Protein AF-A0A3B1JUT1-F1 (afdb_monomer_lite)

Radius of gyration: 20.49 Å; chains: 1; bounding box: 32×34×64 Å

Organism: Astyanax mexicanus (NCBI:txid7994)

Secondary structure (DSSP, 8-state):
-EEE--GGGTTSEEEEEEEPSS-TT-EEEEEE-SSEEE-TTSSEEEEE-SSEEEEEESS-TT-SS-EEEEEE-TTSPEEEPPPPTHHHHHHHHHHHHHHHHHHHHHHHHH--

Sequence (112 aa):
LTCPYSSDQSTWTRVWCKRDEVRKHCCTGFTFSTGSHQAADGSLSVQDGGKEFVVSVGSLPLGDGVYWCGVQNQTGIIIKLAEPLGFIWDVLRWVLFLLLLLTVTGTSLYSH

InterPro domains:
  IPR013783 Immunoglobulin-like fold [G3DSA:2.60.40.10] (1-83)
  IPR036179 Immunoglobulin-like domain superfamily [SSF48726] (1-79)

Foldseek 3Di:
DKFFDDLVLLQFWKWKWFADPVHRVDTDTDTHGAAWDADPVRQWIWGHPSGMIDIDGPHDPVDDGDIFMWTADPVRDTDTTDDPCVVVVVVVVVVVVVVVVVVVVVVVVVVD

pLDDT: mean 87.5, std 10.6, range [48.28, 96.0]

Structure (mmCIF, N/CA/C/O backbone):
data_AF-A0A3B1JUT1-F1
#
_entry.id   AF-A0A3B1JUT1-F1
#
loop_
_atom_site.group_PDB
_atom_site.id
_atom_site.type_symbol
_atom_site.label_atom_id
_atom_site.label_alt_id
_atom_site.label_comp_id
_atom_site.label_asym_id
_atom_site.label_entity_id
_atom_site.label_seq_id
_atom_site.pdbx_PDB_ins_code
_atom_site.Cartn_x
_atom_site.Cartn_y
_atom_site.Cartn_z
_atom_site.occupancy
_atom_site.B_iso_or_equiv
_atom_site.auth_seq_id
_atom_site.auth_comp_id
_atom_site.auth_asym_id
_atom_site.auth_atom_id
_atom_site.pdbx_PDB_model_num
ATOM 1 N N . LEU A 1 1 ? -0.240 -7.329 6.644 1.00 88.06 1 LEU A N 1
ATOM 2 C CA . LEU A 1 1 ? -0.229 -5.852 6.761 1.00 88.06 1 LEU A CA 1
ATOM 3 C C . LEU A 1 1 ? -1.661 -5.365 6.698 1.00 88.06 1 LEU A C 1
ATOM 5 O O . LEU A 1 1 ? -2.358 -5.749 5.769 1.00 88.06 1 LEU A O 1
ATOM 9 N N . THR A 1 2 ? -2.100 -4.581 7.676 1.00 91.88 2 THR A N 1
ATOM 10 C CA . THR A 1 2 ? -3.492 -4.116 7.766 1.00 91.88 2 THR A CA 1
ATOM 11 C C . THR A 1 2 ? -3.585 -2.660 7.341 1.00 91.88 2 THR A C 1
ATOM 13 O O . THR A 1 2 ? -2.789 -1.834 7.785 1.00 91.88 2 THR A O 1
ATOM 16 N N . CYS A 1 3 ? -4.549 -2.365 6.476 1.00 93.25 3 CYS A N 1
ATOM 17 C CA . CYS A 1 3 ? -4.700 -1.083 5.807 1.00 93.25 3 CYS A CA 1
ATOM 18 C C . CYS A 1 3 ? -6.099 -0.523 6.073 1.00 93.25 3 CYS A C 1
ATOM 20 O O . CYS A 1 3 ? -7.043 -0.878 5.358 1.00 93.25 3 CYS A O 1
ATOM 22 N N . PRO A 1 4 ? -6.251 0.310 7.117 1.00 93.62 4 PRO A N 1
ATOM 23 C CA . PRO A 1 4 ? -7.529 0.914 7.459 1.00 93.62 4 PRO A CA 1
ATOM 24 C C . PRO A 1 4 ? -7.897 1.997 6.445 1.00 93.62 4 PRO A C 1
ATOM 26 O O . PRO A 1 4 ? -7.043 2.772 6.015 1.00 93.62 4 PRO A O 1
ATOM 29 N N . TYR A 1 5 ? -9.175 2.072 6.091 1.00 93.19 5 TYR A N 1
ATOM 30 C CA . TYR A 1 5 ? -9.715 3.096 5.203 1.00 93.19 5 TYR A CA 1
ATOM 31 C C . TYR A 1 5 ? -11.053 3.620 5.735 1.00 93.19 5 TYR A C 1
ATOM 33 O O . TYR A 1 5 ? -11.697 3.011 6.589 1.00 93.19 5 TYR A O 1
ATOM 41 N N . SER A 1 6 ? -11.467 4.790 5.254 1.00 91.94 6 SER A N 1
ATOM 42 C CA . SER A 1 6 ? -12.717 5.415 5.693 1.00 91.94 6 SER A CA 1
ATOM 43 C C . SER A 1 6 ? -13.926 4.851 4.936 1.00 91.94 6 SER A C 1
ATOM 45 O O . SER A 1 6 ? -13.806 4.377 3.809 1.00 91.94 6 SER A O 1
ATOM 47 N N . SER A 1 7 ? -15.115 4.877 5.538 1.00 91.06 7 SER A N 1
ATOM 48 C CA . SER A 1 7 ? -16.319 4.234 4.983 1.00 91.06 7 SER A CA 1
ATOM 49 C C . SER A 1 7 ? -16.761 4.792 3.622 1.00 91.06 7 SER A C 1
ATOM 51 O O . SER A 1 7 ? -17.309 4.051 2.803 1.00 91.06 7 SER A O 1
ATOM 53 N N . ASP A 1 8 ? -16.472 6.063 3.343 1.00 92.31 8 ASP A N 1
ATOM 54 C CA . ASP A 1 8 ? -16.666 6.723 2.044 1.00 92.31 8 ASP A CA 1
ATOM 55 C C . ASP A 1 8 ? -15.790 6.127 0.925 1.00 92.31 8 ASP A C 1
ATOM 57 O O . ASP A 1 8 ? -16.094 6.282 -0.256 1.00 92.31 8 ASP A O 1
ATOM 61 N N . GLN A 1 9 ? -14.749 5.379 1.290 1.00 93.44 9 GLN A N 1
ATOM 62 C CA . GLN A 1 9 ? -13.814 4.711 0.380 1.00 93.44 9 GLN A CA 1
ATOM 63 C C . GLN A 1 9 ? -14.138 3.217 0.215 1.00 93.44 9 GLN A C 1
ATOM 65 O O . GLN A 1 9 ? -13.385 2.468 -0.410 1.00 93.44 9 GLN A O 1
ATOM 70 N N . SER A 1 10 ? -15.266 2.750 0.758 1.00 91.12 10 SER A N 1
ATOM 71 C CA . SER A 1 10 ? -15.672 1.338 0.715 1.00 91.12 10 SER A CA 1
ATOM 72 C C . SER A 1 10 ? -15.790 0.777 -0.704 1.00 91.12 10 SER A C 1
ATOM 74 O O . SER A 1 10 ? -15.459 -0.385 -0.913 1.00 91.12 10 SER A O 1
ATOM 76 N N . THR A 1 11 ? -16.177 1.590 -1.688 1.00 92.62 11 THR A N 1
ATOM 77 C CA . THR A 1 11 ? -16.317 1.178 -3.098 1.00 92.62 11 THR A CA 1
ATOM 78 C C . THR A 1 11 ? -15.045 1.356 -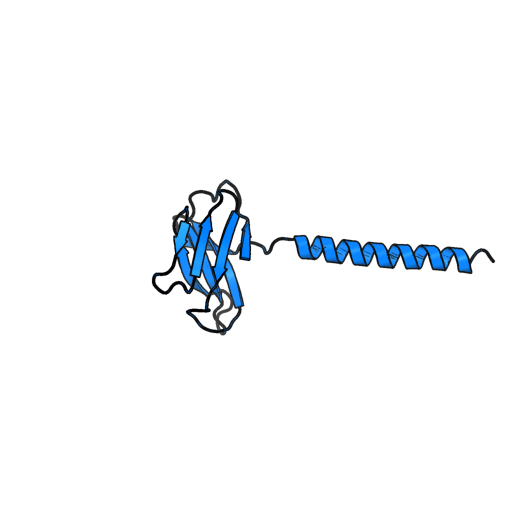3.926 1.00 92.62 11 THR A C 1
ATOM 80 O O . THR A 1 11 ? -15.027 1.013 -5.107 1.00 92.62 11 THR A O 1
ATOM 83 N N . TRP A 1 12 ? -13.992 1.925 -3.340 1.00 95.50 12 TRP A N 1
ATOM 84 C CA . TRP A 1 12 ? -12.757 2.238 -4.050 1.00 95.50 12 TRP A CA 1
ATOM 85 C C . TRP A 1 12 ? -11.876 0.999 -4.190 1.00 95.50 12 TRP A C 1
ATOM 87 O O . TRP A 1 12 ? -11.924 0.073 -3.383 1.00 95.50 12 TRP A O 1
ATOM 97 N N . THR A 1 13 ? -11.030 0.984 -5.209 1.00 95.75 13 THR A N 1
ATOM 98 C CA . THR A 1 13 ? -10.141 -0.149 -5.472 1.00 95.75 13 THR A CA 1
ATOM 99 C C . THR A 1 13 ? -9.020 -0.173 -4.434 1.00 95.75 13 THR A C 1
ATOM 101 O O . THR A 1 13 ? -8.487 0.878 -4.075 1.00 95.75 13 THR A O 1
ATOM 104 N N . ARG A 1 14 ? -8.638 -1.350 -3.935 1.00 95.56 14 ARG A N 1
ATOM 105 C CA . ARG A 1 14 ? -7.508 -1.504 -3.006 1.00 95.56 14 ARG A CA 1
ATOM 106 C C . ARG A 1 14 ? -6.206 -1.491 -3.786 1.00 95.56 14 ARG A C 1
ATOM 108 O O . ARG A 1 14 ? -6.130 -2.068 -4.867 1.00 95.56 14 ARG A O 1
ATOM 115 N N . VAL A 1 15 ? -5.185 -0.845 -3.239 1.00 95.19 15 VAL A N 1
ATOM 116 C CA . VAL A 1 15 ? -3.885 -0.677 -3.892 1.00 95.19 15 VAL A CA 1
ATOM 117 C C . VAL A 1 15 ? -2.785 -1.215 -2.9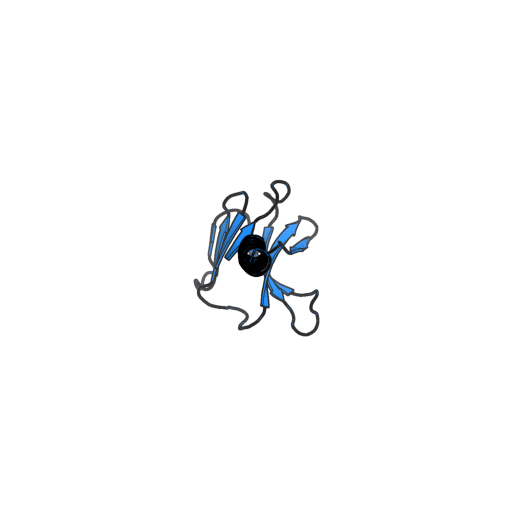92 1.00 95.19 15 VAL A C 1
ATOM 119 O O . VAL A 1 15 ? -2.715 -0.877 -1.808 1.00 95.19 15 VAL A O 1
ATOM 122 N N . TRP A 1 16 ? -1.889 -1.999 -3.582 1.00 94.44 16 TRP A N 1
ATOM 123 C CA . TRP A 1 16 ? -0.618 -2.397 -2.989 1.00 94.44 16 TRP A CA 1
ATOM 124 C C . TRP A 1 16 ? 0.518 -1.907 -3.882 1.00 94.44 16 TRP A C 1
ATOM 126 O O . TRP A 1 16 ? 0.686 -2.419 -4.989 1.00 94.44 16 TRP A O 1
ATOM 136 N N . CYS A 1 17 ? 1.270 -0.897 -3.438 1.00 93.75 17 CYS A N 1
ATOM 137 C CA . CYS A 1 17 ? 2.212 -0.186 -4.299 1.00 93.75 17 CYS A CA 1
ATOM 138 C C . CYS A 1 17 ? 3.649 -0.212 -3.786 1.00 93.75 17 CYS A C 1
ATOM 140 O O . CYS A 1 17 ? 3.903 0.099 -2.622 1.00 93.75 17 CYS A O 1
ATOM 142 N N . LYS A 1 18 ? 4.599 -0.497 -4.686 1.00 94.75 18 LYS A N 1
ATOM 143 C CA . LYS A 1 18 ? 6.033 -0.296 -4.467 1.00 94.75 18 LYS A CA 1
ATOM 144 C C . LYS A 1 18 ? 6.406 1.122 -4.882 1.00 94.75 18 LYS A C 1
ATOM 146 O O . LYS A 1 18 ? 6.184 1.514 -6.027 1.00 94.75 18 LYS A O 1
ATOM 151 N N . ARG A 1 19 ? 6.977 1.898 -3.963 1.00 94.12 19 ARG A N 1
ATOM 152 C CA . ARG A 1 19 ? 7.462 3.257 -4.241 1.00 94.12 19 ARG A CA 1
ATOM 153 C C . ARG A 1 19 ? 8.619 3.218 -5.245 1.00 94.12 19 ARG A C 1
ATOM 155 O O . ARG A 1 19 ? 9.543 2.427 -5.074 1.00 94.12 19 ARG A O 1
ATOM 162 N N . ASP A 1 20 ? 8.591 4.107 -6.234 1.00 93.94 20 ASP A N 1
ATOM 163 C CA . ASP A 1 20 ? 9.713 4.315 -7.157 1.00 93.94 20 ASP A CA 1
ATOM 164 C C . ASP A 1 20 ? 10.893 4.984 -6.422 1.00 93.94 20 ASP A C 1
ATOM 166 O O . ASP A 1 20 ? 10.710 5.884 -5.593 1.00 93.94 20 ASP A O 1
ATOM 170 N N . GLU A 1 21 ? 12.113 4.510 -6.677 1.00 90.19 21 GLU A N 1
ATOM 171 C CA . GLU A 1 21 ? 13.315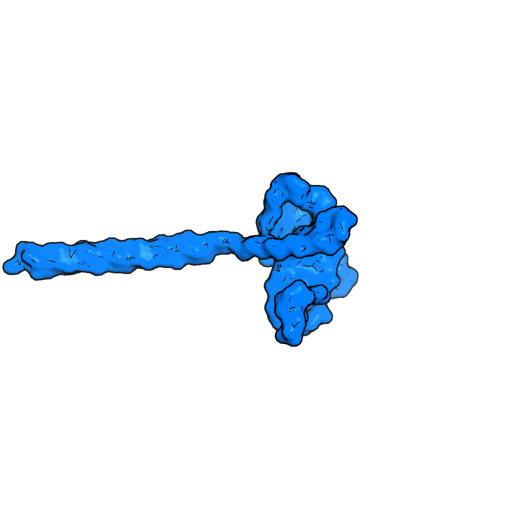 4.977 -5.974 1.00 90.19 21 GLU A CA 1
ATOM 172 C C . GLU A 1 21 ? 13.733 6.392 -6.386 1.00 90.19 21 GLU A C 1
ATOM 174 O O . GLU A 1 21 ? 14.184 7.176 -5.547 1.00 90.19 21 GLU A O 1
ATOM 179 N N . VAL A 1 22 ? 13.540 6.737 -7.661 1.00 91.88 22 VAL A N 1
ATOM 180 C CA . VAL A 1 22 ? 13.926 8.028 -8.240 1.00 91.88 22 VAL A CA 1
ATOM 181 C C . VAL A 1 22 ? 12.801 9.039 -8.031 1.00 91.88 22 VAL A C 1
ATOM 183 O O . VAL A 1 22 ? 13.002 10.131 -7.495 1.00 91.88 22 VAL A O 1
ATOM 186 N N . ARG A 1 23 ? 11.579 8.666 -8.410 1.00 91.00 23 ARG A N 1
ATOM 187 C CA . ARG A 1 23 ? 10.371 9.485 -8.301 1.00 91.00 23 ARG A CA 1
ATOM 188 C C . ARG A 1 23 ? 9.566 9.045 -7.091 1.00 91.00 23 ARG A C 1
ATOM 190 O O . ARG A 1 23 ? 8.570 8.350 -7.219 1.00 91.00 23 ARG A O 1
ATOM 197 N N . LYS A 1 24 ? 9.934 9.533 -5.907 1.00 83.94 24 LYS A N 1
ATOM 198 C CA . LYS A 1 24 ? 9.301 9.149 -4.625 1.00 83.94 24 LYS A CA 1
ATOM 199 C C . LYS A 1 24 ? 7.774 9.354 -4.543 1.00 83.94 24 LYS A C 1
ATOM 201 O O . LYS A 1 24 ? 7.157 8.807 -3.633 1.00 83.94 24 LYS A O 1
ATOM 206 N N . HIS A 1 25 ? 7.186 10.151 -5.441 1.00 81.50 25 HIS A N 1
ATOM 207 C CA . HIS A 1 25 ? 5.737 10.373 -5.561 1.00 81.50 25 HIS A CA 1
ATOM 208 C C . HIS A 1 25 ? 5.035 9.371 -6.497 1.00 81.50 25 HIS A C 1
ATOM 210 O O . HIS A 1 25 ? 3.810 9.294 -6.500 1.00 81.50 25 HIS A O 1
ATOM 216 N N . CYS A 1 26 ? 5.793 8.618 -7.292 1.00 88.62 26 CYS A N 1
ATOM 217 C CA . CYS A 1 26 ? 5.300 7.557 -8.155 1.00 88.62 26 CYS A CA 1
ATOM 218 C C . CYS A 1 26 ? 5.422 6.198 -7.464 1.00 88.62 26 CYS A C 1
ATOM 220 O O . CYS A 1 26 ? 6.213 5.989 -6.537 1.00 88.62 26 CYS A O 1
ATOM 222 N N . CYS A 1 27 ? 4.633 5.249 -7.949 1.00 91.94 27 CYS A N 1
ATOM 223 C CA . CYS A 1 27 ? 4.703 3.871 -7.510 1.00 91.94 27 CYS A CA 1
ATOM 224 C C . CYS A 1 27 ? 4.203 2.937 -8.617 1.00 91.94 27 CYS A C 1
ATOM 226 O O . CYS A 1 27 ? 3.440 3.355 -9.490 1.00 91.94 27 CYS A O 1
ATOM 228 N N . THR A 1 28 ? 4.623 1.679 -8.548 1.00 92.62 28 THR A N 1
ATOM 229 C CA . THR A 1 28 ? 4.137 0.595 -9.409 1.00 92.62 28 THR A CA 1
ATOM 230 C C . THR A 1 28 ? 3.625 -0.518 -8.513 1.00 92.62 28 THR A C 1
ATOM 232 O O . THR A 1 28 ? 4.245 -0.834 -7.495 1.00 92.62 28 THR A O 1
ATOM 235 N N . GLY A 1 29 ? 2.478 -1.100 -8.843 1.00 92.00 29 GLY A N 1
ATOM 236 C CA . GLY A 1 29 ? 1.828 -2.020 -7.928 1.00 92.00 29 GLY A CA 1
ATOM 237 C C . GLY A 1 29 ? 0.616 -2.721 -8.502 1.00 92.00 29 GLY A C 1
ATOM 238 O O . GLY A 1 29 ? 0.387 -2.734 -9.709 1.00 92.00 29 GLY A O 1
ATOM 239 N N . PHE A 1 30 ? -0.154 -3.292 -7.588 1.00 92.88 30 PHE A N 1
ATOM 240 C CA . PHE A 1 30 ? -1.318 -4.109 -7.875 1.00 92.88 30 PHE A CA 1
ATOM 241 C C . PHE A 1 30 ? -2.577 -3.414 -7.378 1.00 92.88 30 PHE A C 1
ATOM 243 O O . PHE A 1 30 ? -2.559 -2.705 -6.365 1.00 92.88 30 PHE A O 1
ATOM 250 N N . THR A 1 31 ? -3.669 -3.648 -8.095 1.00 94.06 31 THR A N 1
ATOM 251 C CA . THR A 1 31 ? -4.997 -3.165 -7.733 1.00 94.06 31 THR A CA 1
ATOM 252 C C . THR A 1 31 ? -5.940 -4.346 -7.560 1.00 94.06 31 THR A C 1
ATOM 254 O O . THR A 1 31 ? -5.834 -5.343 -8.272 1.00 94.06 31 THR A O 1
ATOM 257 N N . PHE A 1 32 ? -6.845 -4.238 -6.593 1.00 93.31 32 PHE A N 1
ATOM 258 C CA . PHE A 1 32 ? -7.800 -5.285 -6.250 1.00 93.31 32 PHE A CA 1
ATOM 259 C C . PHE A 1 32 ? -9.174 -4.664 -6.056 1.00 93.31 32 PHE A C 1
ATOM 261 O O . PHE A 1 32 ? -9.307 -3.651 -5.364 1.00 93.31 32 PHE A O 1
ATOM 268 N N . SER A 1 33 ? -10.205 -5.263 -6.645 1.00 92.38 33 SER A N 1
ATOM 269 C CA . SER A 1 33 ? -11.577 -4.906 -6.296 1.00 92.38 33 SER A CA 1
ATOM 270 C C . SER A 1 33 ? -11.874 -5.279 -4.839 1.00 92.38 33 SER A C 1
ATOM 272 O O . SER A 1 33 ? -11.062 -5.891 -4.141 1.00 92.38 33 SER A O 1
ATOM 274 N N . THR A 1 34 ? -13.043 -4.884 -4.350 1.00 90.62 34 THR A N 1
ATOM 275 C CA . THR A 1 34 ? -13.494 -5.267 -3.011 1.00 90.62 34 THR A CA 1
ATOM 276 C C . THR A 1 34 ? -13.612 -6.793 -2.881 1.00 90.62 34 THR A C 1
ATOM 278 O O . THR A 1 34 ? -13.817 -7.508 -3.866 1.00 90.62 34 THR A O 1
ATOM 281 N N . GLY A 1 35 ? -13.455 -7.301 -1.657 1.00 91.69 35 GLY A N 1
ATOM 282 C CA . GLY A 1 35 ? -13.523 -8.731 -1.338 1.00 91.69 35 GLY A CA 1
ATOM 283 C C . GLY A 1 35 ? -12.158 -9.405 -1.170 1.00 91.69 35 GLY A C 1
ATOM 284 O O . GLY A 1 35 ? -11.194 -8.791 -0.709 1.00 91.69 35 GLY A O 1
ATOM 285 N N . SER A 1 36 ? -12.095 -10.700 -1.484 1.00 93.31 36 SER A N 1
ATOM 286 C CA . SER A 1 36 ? -10.891 -11.522 -1.334 1.00 93.31 36 SER A CA 1
ATOM 287 C C . SER A 1 36 ? -10.268 -11.844 -2.684 1.00 93.31 36 SER A C 1
ATOM 289 O O . SER A 1 36 ? -10.940 -12.356 -3.575 1.00 93.31 36 SER A O 1
ATOM 291 N N . HIS A 1 37 ? -8.971 -11.576 -2.803 1.00 93.88 37 HIS A N 1
ATOM 292 C CA . HIS A 1 37 ? -8.188 -11.758 -4.019 1.00 93.88 37 HIS A CA 1
ATOM 293 C C . HIS A 1 37 ? -6.867 -12.437 -3.698 1.00 93.88 37 HIS A C 1
ATOM 295 O O . HIS A 1 37 ? -6.269 -12.197 -2.649 1.00 93.88 37 HIS A O 1
ATOM 301 N N . GLN A 1 38 ? -6.378 -13.250 -4.623 1.00 92.44 38 GLN A N 1
ATOM 302 C CA . GLN A 1 38 ? -5.067 -13.872 -4.523 1.00 92.44 38 GLN A CA 1
ATOM 303 C C . GLN A 1 38 ? -4.387 -13.816 -5.887 1.00 92.44 38 GLN A C 1
ATOM 305 O O . GLN A 1 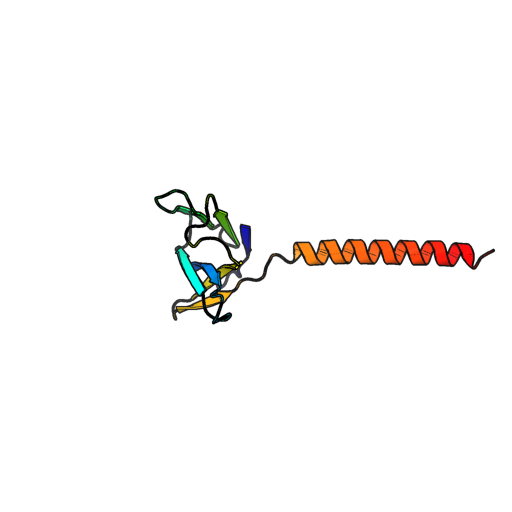38 ? -5.016 -14.077 -6.912 1.00 92.44 38 GLN A O 1
ATOM 310 N N . ALA A 1 39 ? -3.109 -13.447 -5.902 1.00 86.06 39 ALA A N 1
ATOM 311 C CA . ALA A 1 39 ? -2.284 -13.542 -7.094 1.00 86.06 39 ALA A CA 1
ATOM 312 C C . ALA A 1 39 ? -2.151 -15.015 -7.512 1.00 86.06 39 ALA A C 1
ATOM 314 O O . ALA A 1 39 ? -2.072 -15.902 -6.663 1.00 86.06 39 ALA A O 1
ATOM 315 N N . ALA A 1 40 ? -2.118 -15.278 -8.820 1.00 81.75 40 ALA A N 1
ATOM 316 C CA . ALA A 1 40 ? -2.109 -16.641 -9.359 1.00 81.75 40 ALA A CA 1
ATOM 317 C C . ALA A 1 40 ? -0.902 -17.478 -8.894 1.00 81.75 40 ALA A C 1
ATOM 319 O O . ALA A 1 40 ? -1.000 -18.695 -8.777 1.00 81.75 40 ALA A O 1
ATOM 320 N N . ASP A 1 41 ? 0.222 -16.823 -8.609 1.00 86.19 41 ASP A N 1
ATOM 321 C CA . ASP A 1 41 ? 1.453 -17.432 -8.101 1.00 86.19 41 ASP A CA 1
ATOM 322 C C . ASP A 1 41 ? 1.497 -17.544 -6.565 1.00 86.19 41 ASP A C 1
ATOM 324 O O . ASP A 1 41 ? 2.485 -18.009 -6.002 1.00 86.19 41 ASP A O 1
ATOM 328 N N . GLY A 1 42 ? 0.444 -17.098 -5.872 1.00 86.81 42 GLY A N 1
ATOM 329 C CA . GLY A 1 42 ? 0.362 -17.098 -4.415 1.00 86.81 42 GLY A CA 1
ATOM 330 C C . GLY A 1 42 ? 1.289 -16.096 -3.720 1.00 86.81 42 GLY A C 1
ATOM 331 O O . GLY A 1 42 ? 1.340 -16.089 -2.491 1.00 86.81 42 GLY A O 1
ATOM 332 N N . SER A 1 43 ? 1.991 -15.232 -4.462 1.00 90.69 43 SER A N 1
ATOM 333 C CA . SER A 1 43 ? 2.920 -14.240 -3.895 1.00 90.69 43 SER A CA 1
ATOM 334 C C . SER A 1 43 ? 2.221 -13.220 -2.994 1.00 90.69 43 SER A C 1
ATOM 336 O O . SER A 1 43 ? 2.813 -12.706 -2.042 1.00 90.69 43 SER A O 1
ATOM 338 N N . LEU A 1 44 ? 0.946 -12.947 -3.273 1.00 93.25 44 LEU A N 1
ATOM 339 C CA . LEU A 1 44 ? 0.173 -11.882 -2.655 1.00 93.25 44 LEU A CA 1
ATOM 340 C C . LEU A 1 44 ? -1.289 -12.306 -2.492 1.00 93.25 44 LEU A C 1
ATOM 342 O O . LEU A 1 44 ? -1.903 -12.807 -3.432 1.00 93.25 44 LEU A O 1
ATOM 346 N N . SER A 1 45 ? -1.873 -12.050 -1.325 1.00 94.50 45 SER A N 1
ATOM 347 C CA . SER A 1 45 ? -3.316 -12.169 -1.105 1.00 94.50 45 SER A CA 1
ATOM 348 C C . SER A 1 45 ? -3.861 -10.940 -0.395 1.00 94.50 45 SER A C 1
ATOM 350 O O . SER A 1 45 ? -3.230 -10.413 0.521 1.00 94.50 45 SER A O 1
ATOM 352 N N . VAL A 1 46 ? -5.054 -10.514 -0.787 1.00 95.19 46 VAL A N 1
ATOM 353 C CA . VAL A 1 46 ? -5.759 -9.370 -0.217 1.00 95.19 46 VAL A CA 1
ATOM 354 C C . VAL A 1 46 ? -7.122 -9.822 0.275 1.00 95.19 46 VAL A C 1
ATOM 356 O O . VAL A 1 46 ? -7.863 -10.472 -0.455 1.00 95.19 46 VAL A O 1
ATOM 359 N N . GLN A 1 47 ? -7.460 -9.470 1.509 1.00 96.00 47 GLN A N 1
ATOM 360 C CA . GLN A 1 47 ? -8.769 -9.730 2.092 1.00 96.00 47 GLN A CA 1
ATOM 361 C C . GLN A 1 47 ? -9.361 -8.435 2.633 1.00 96.00 47 GLN A C 1
ATOM 363 O O . GLN A 1 47 ? -8.795 -7.814 3.527 1.00 96.00 47 GLN A O 1
ATOM 368 N N . ASP A 1 48 ? -10.493 -8.025 2.076 1.00 94.06 48 ASP A N 1
ATOM 369 C CA . ASP A 1 48 ? -11.193 -6.806 2.462 1.00 94.06 48 ASP A CA 1
ATOM 370 C C . ASP A 1 48 ? -12.312 -7.089 3.475 1.00 94.06 48 ASP A C 1
ATOM 372 O O . ASP A 1 48 ? -13.240 -7.846 3.192 1.00 94.06 48 ASP A O 1
ATOM 376 N N . GLY A 1 49 ? -12.223 -6.468 4.653 1.00 87.81 49 GLY A N 1
ATOM 377 C CA . GLY A 1 49 ? -13.189 -6.580 5.747 1.00 87.81 49 GLY A CA 1
ATOM 378 C C . GLY A 1 49 ? -14.221 -5.445 5.807 1.00 87.81 49 GLY A C 1
ATOM 379 O O . GLY A 1 49 ? -14.965 -5.354 6.781 1.00 87.81 49 GLY A O 1
ATOM 380 N N . GLY A 1 50 ? -14.261 -4.540 4.821 1.00 87.25 50 GLY A N 1
ATOM 381 C CA . GLY A 1 50 ? -15.264 -3.461 4.728 1.00 87.25 50 GLY A CA 1
ATOM 382 C C . GLY A 1 50 ? -14.926 -2.161 5.479 1.00 87.25 50 GLY A C 1
ATOM 383 O O . GLY A 1 50 ? -15.607 -1.151 5.300 1.00 87.25 50 GLY A O 1
ATOM 384 N N . LYS A 1 51 ? -13.873 -2.165 6.303 1.00 91.12 51 LYS A N 1
ATOM 385 C CA . LYS A 1 51 ? -13.286 -0.976 6.974 1.00 91.12 51 LYS A CA 1
ATOM 386 C C . LYS A 1 51 ? -11.761 -0.943 6.907 1.00 91.12 51 LYS A C 1
ATOM 388 O O . LYS A 1 51 ? -11.119 0.080 7.120 1.00 91.12 51 LYS A O 1
ATOM 393 N N . GLU A 1 52 ? -11.182 -2.097 6.640 1.00 93.31 52 GLU A N 1
ATOM 394 C CA . GLU A 1 52 ? -9.768 -2.302 6.437 1.00 93.31 52 GLU A CA 1
ATOM 395 C C . GLU A 1 52 ? -9.610 -3.464 5.471 1.00 93.31 52 GLU A C 1
ATOM 397 O O . GLU A 1 52 ? -10.495 -4.318 5.361 1.00 93.31 52 GLU A O 1
ATOM 402 N N . PHE A 1 53 ? -8.482 -3.502 4.780 1.00 94.75 53 PHE A N 1
ATOM 403 C CA . PHE A 1 53 ? -8.072 -4.691 4.054 1.00 94.75 53 PHE A CA 1
ATOM 404 C C . PHE A 1 53 ? -6.727 -5.172 4.570 1.00 94.75 53 PHE A C 1
ATOM 406 O O . PHE A 1 53 ? -5.866 -4.388 4.977 1.00 94.75 53 PHE A O 1
ATOM 413 N N . VAL A 1 54 ? -6.554 -6.484 4.552 1.00 94.88 54 VAL A N 1
ATOM 414 C CA . VAL A 1 54 ? -5.337 -7.157 4.974 1.00 94.88 54 VAL A CA 1
ATOM 415 C C . VAL A 1 54 ? -4.616 -7.656 3.736 1.00 94.88 54 VAL A C 1
ATOM 417 O O . VAL A 1 54 ? -5.178 -8.394 2.931 1.00 94.88 54 VAL A O 1
ATOM 420 N N . VAL A 1 55 ? -3.359 -7.249 3.595 1.00 94.38 55 VAL A N 1
ATOM 421 C CA . VAL A 1 55 ? -2.436 -7.741 2.575 1.00 94.38 55 VAL A CA 1
ATOM 422 C C . VAL A 1 55 ? -1.496 -8.753 3.221 1.00 94.38 55 VAL A C 1
ATOM 424 O O . VAL A 1 55 ? -0.748 -8.407 4.145 1.00 94.38 55 VAL A O 1
ATOM 427 N N . SER A 1 56 ? -1.512 -9.986 2.728 1.00 94.38 56 SER A N 1
ATOM 428 C CA . SER A 1 56 ? -0.554 -11.030 3.093 1.00 94.38 56 SER A CA 1
ATOM 429 C C . SER A 1 56 ? 0.419 -11.226 1.941 1.00 94.38 56 SER A C 1
ATOM 431 O O . SER A 1 56 ? 0.011 -11.433 0.799 1.00 94.38 56 SER A O 1
ATOM 433 N N . VAL A 1 57 ? 1.709 -11.127 2.248 1.00 93.44 57 VAL A N 1
ATOM 434 C CA . VAL A 1 57 ? 2.797 -11.184 1.271 1.00 93.44 57 VAL A CA 1
ATOM 435 C C . VAL A 1 57 ? 3.566 -12.475 1.520 1.00 93.44 57 VAL A C 1
ATOM 437 O O . VAL A 1 57 ? 4.204 -12.610 2.561 1.00 93.44 57 VAL A O 1
ATOM 440 N N . GLY A 1 58 ? 3.474 -13.426 0.594 1.00 91.69 58 GLY A N 1
ATOM 441 C CA . GLY A 1 58 ? 4.288 -14.642 0.604 1.00 91.69 58 GLY A CA 1
ATOM 442 C C . GLY A 1 58 ? 5.673 -14.399 0.005 1.00 91.69 58 GLY A C 1
ATOM 443 O O . GLY A 1 58 ? 6.678 -14.864 0.535 1.00 91.69 58 GLY A O 1
ATOM 444 N N . SER A 1 59 ? 5.734 -13.615 -1.071 1.00 91.81 59 SER A N 1
ATOM 445 C CA . SER A 1 59 ? 6.973 -13.157 -1.706 1.00 91.81 59 SER A CA 1
ATOM 446 C C . SER A 1 59 ? 6.773 -11.762 -2.301 1.00 91.81 59 SER A C 1
ATOM 448 O O . SER A 1 59 ? 5.642 -11.328 -2.509 1.00 91.81 59 SER A O 1
ATOM 450 N N . LEU A 1 60 ? 7.860 -11.019 -2.536 1.00 89.75 60 LEU A N 1
ATOM 451 C CA . LEU A 1 60 ? 7.802 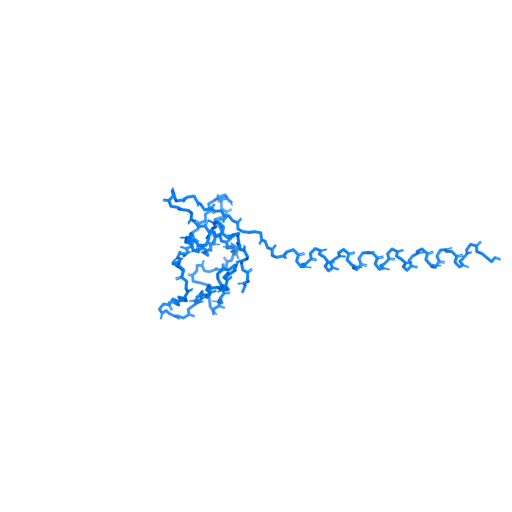-9.668 -3.103 1.00 89.75 60 LEU A CA 1
ATOM 452 C C . LEU A 1 60 ? 7.907 -9.727 -4.636 1.00 89.75 60 LEU A C 1
ATOM 454 O O . LEU A 1 60 ? 9.021 -9.807 -5.156 1.00 89.75 60 LEU A O 1
ATOM 458 N N . PRO A 1 61 ? 6.791 -9.639 -5.387 1.00 84.75 61 PRO A N 1
ATOM 459 C CA . PRO A 1 61 ? 6.808 -9.830 -6.841 1.00 84.75 61 PRO A CA 1
ATOM 460 C C . PRO A 1 61 ? 7.571 -8.729 -7.589 1.00 84.75 61 PRO A C 1
ATOM 462 O O . PRO A 1 61 ? 8.044 -8.949 -8.698 1.00 84.75 61 PRO A O 1
ATOM 465 N N . LEU A 1 62 ? 7.717 -7.542 -6.989 1.00 90.94 62 LEU A N 1
ATOM 466 C CA . LEU A 1 62 ? 8.484 -6.426 -7.554 1.00 90.94 62 LEU A CA 1
ATOM 467 C C . LEU A 1 62 ? 9.868 -6.280 -6.894 1.00 90.94 62 LEU A C 1
ATOM 469 O O . LEU A 1 62 ? 10.514 -5.242 -7.046 1.00 90.94 62 LEU A O 1
ATOM 473 N N . GLY A 1 63 ? 10.316 -7.288 -6.137 1.00 91.44 63 GLY A N 1
ATOM 474 C CA . GLY A 1 63 ? 11.571 -7.283 -5.384 1.00 91.44 63 GLY A CA 1
ATOM 475 C C . GLY A 1 63 ? 11.565 -6.358 -4.164 1.00 91.44 63 GLY A C 1
ATOM 476 O O . GLY A 1 63 ? 10.543 -5.767 -3.801 1.00 91.44 63 GLY A O 1
ATOM 477 N N . ASP A 1 64 ? 12.729 -6.204 -3.545 1.00 92.19 64 ASP A N 1
ATOM 478 C CA . ASP A 1 64 ? 12.881 -5.461 -2.293 1.00 92.19 64 ASP A CA 1
ATOM 479 C C . ASP A 1 64 ? 12.637 -3.961 -2.465 1.00 92.19 64 ASP A C 1
ATOM 481 O O . ASP A 1 64 ? 12.857 -3.384 -3.533 1.00 92.19 64 ASP A O 1
ATOM 485 N N . GLY A 1 65 ? 12.155 -3.314 -1.406 1.00 92.06 65 GLY A N 1
ATOM 486 C CA . GLY A 1 65 ? 11.928 -1.876 -1.385 1.00 92.06 65 GLY A CA 1
ATOM 487 C C . GLY A 1 65 ? 10.848 -1.464 -0.396 1.00 92.06 65 GLY A C 1
ATOM 488 O O . GLY A 1 65 ? 10.433 -2.231 0.471 1.00 92.06 65 GLY A O 1
ATOM 489 N N . VAL A 1 66 ? 10.383 -0.224 -0.537 1.00 91.62 66 VAL A N 1
ATOM 490 C CA . VAL A 1 66 ? 9.349 0.336 0.337 1.00 91.62 66 VAL A CA 1
ATOM 491 C C . VAL A 1 66 ? 7.992 0.204 -0.328 1.00 91.62 66 VAL A C 1
ATOM 493 O O . VAL A 1 66 ? 7.744 0.785 -1.389 1.00 91.62 66 VAL A O 1
ATOM 496 N N . TYR A 1 67 ? 7.114 -0.529 0.343 1.00 93.00 67 TYR A N 1
ATOM 497 C CA . TYR A 1 67 ? 5.738 -0.728 -0.070 1.00 93.00 67 TYR A CA 1
ATOM 498 C C . TYR A 1 67 ? 4.789 0.050 0.827 1.00 93.00 67 TYR A C 1
ATOM 500 O O . TYR A 1 67 ? 5.083 0.329 1.988 1.00 93.00 67 TYR A O 1
ATOM 508 N N . TRP A 1 68 ? 3.640 0.402 0.275 1.00 93.12 68 TRP A N 1
ATOM 509 C CA . TRP A 1 68 ? 2.555 1.023 1.009 1.00 93.12 68 TRP A CA 1
ATOM 510 C C . TRP A 1 68 ? 1.221 0.612 0.408 1.00 93.12 68 TRP A C 1
ATOM 512 O O . TRP A 1 68 ? 1.125 0.221 -0.758 1.00 93.12 68 TRP A O 1
ATOM 522 N N . CYS A 1 69 ? 0.180 0.722 1.220 1.00 93.69 69 CYS A N 1
ATOM 523 C CA . CYS A 1 69 ? -1.175 0.473 0.784 1.00 93.69 69 CYS A CA 1
ATOM 524 C C . CYS A 1 69 ? -1.951 1.764 0.571 1.00 93.69 69 CYS A C 1
ATOM 526 O O . CYS A 1 69 ? -1.693 2.797 1.195 1.00 93.69 69 CYS A O 1
ATOM 528 N N . GLY A 1 70 ? -2.891 1.698 -0.358 1.00 94.88 70 GLY A N 1
ATOM 529 C CA . GLY A 1 70 ? -3.717 2.823 -0.742 1.00 94.88 70 GLY A CA 1
ATOM 530 C C . GLY A 1 70 ? -5.096 2.382 -1.187 1.00 94.88 70 GLY A C 1
ATOM 531 O O . GLY A 1 70 ? -5.384 1.189 -1.304 1.00 94.88 70 GLY A O 1
ATOM 532 N N . VAL A 1 71 ? -5.927 3.366 -1.489 1.00 95.56 71 VAL A N 1
ATOM 533 C CA . VAL A 1 71 ? -7.174 3.175 -2.226 1.00 95.56 71 VAL A CA 1
ATOM 534 C C . VAL A 1 71 ? -7.177 4.061 -3.460 1.00 95.56 71 VAL A C 1
ATOM 536 O O . VAL A 1 71 ? -6.624 5.160 -3.439 1.00 95.56 71 VAL A O 1
ATOM 539 N N . GLN A 1 72 ? -7.784 3.583 -4.538 1.00 95.44 72 GLN A N 1
ATOM 540 C CA . GLN A 1 72 ? -7.921 4.323 -5.783 1.00 95.44 72 GLN A CA 1
ATOM 541 C C . GLN A 1 72 ? -9.386 4.651 -6.037 1.00 95.44 72 GLN A C 1
ATOM 543 O O . GLN A 1 72 ? -10.232 3.757 -6.089 1.00 95.44 72 GLN A O 1
ATOM 548 N N . ASN A 1 73 ? -9.680 5.936 -6.208 1.00 94.69 73 ASN A N 1
ATOM 549 C CA . ASN A 1 73 ? -11.023 6.380 -6.551 1.00 94.69 73 ASN A CA 1
ATOM 550 C C . ASN A 1 73 ? -11.340 6.129 -8.042 1.00 94.69 73 ASN A C 1
ATOM 552 O O . ASN A 1 73 ? -10.483 5.747 -8.839 1.00 94.69 73 ASN A O 1
ATOM 556 N N . GLN A 1 74 ? -12.577 6.417 -8.445 1.00 91.06 74 GLN A N 1
ATOM 557 C CA . GLN A 1 74 ? -13.032 6.232 -9.829 1.00 91.06 74 GLN A CA 1
ATOM 558 C C . GLN A 1 74 ? -12.336 7.154 -10.845 1.00 91.06 74 GLN A C 1
ATOM 560 O O . GLN A 1 74 ? -12.312 6.842 -12.031 1.00 91.06 74 GLN A O 1
ATOM 565 N N . THR A 1 75 ? -11.749 8.272 -10.402 1.00 93.88 75 THR A N 1
ATOM 566 C CA . THR A 1 75 ? -10.989 9.186 -11.271 1.00 93.88 75 THR A CA 1
ATOM 567 C C . THR A 1 75 ? -9.521 8.775 -11.413 1.00 93.88 75 THR A C 1
ATOM 569 O O . THR A 1 75 ? -8.744 9.492 -12.038 1.00 93.88 75 THR A O 1
ATOM 572 N N . GLY A 1 76 ? -9.119 7.649 -10.816 1.00 91.00 76 GLY A N 1
ATOM 573 C CA . GLY A 1 76 ? -7.765 7.108 -10.889 1.00 91.00 76 GLY A CA 1
ATOM 574 C C . GLY A 1 76 ? -6.783 7.682 -9.863 1.00 91.00 76 GLY A C 1
ATOM 575 O O . GLY A 1 76 ? -5.618 7.284 -9.868 1.00 91.00 76 GLY A O 1
ATOM 576 N N . ILE A 1 77 ? -7.228 8.567 -8.965 1.00 92.12 77 ILE A N 1
ATOM 577 C CA . ILE A 1 77 ? -6.391 9.146 -7.907 1.00 92.12 77 ILE A CA 1
ATOM 578 C C . ILE A 1 77 ? -6.159 8.095 -6.825 1.00 92.12 77 ILE A C 1
ATOM 580 O O . ILE A 1 77 ? -7.113 7.538 -6.278 1.00 92.12 77 ILE A O 1
ATOM 584 N N . ILE A 1 78 ? -4.888 7.859 -6.497 1.00 93.19 78 ILE A N 1
ATOM 585 C CA . ILE A 1 78 ? -4.475 6.939 -5.437 1.00 93.19 78 ILE A CA 1
ATOM 586 C C . ILE A 1 78 ? -4.199 7.735 -4.165 1.00 93.19 78 ILE A C 1
ATOM 588 O O . ILE A 1 78 ? -3.332 8.609 -4.139 1.00 93.19 78 ILE A O 1
ATOM 592 N N . ILE A 1 79 ? -4.907 7.393 -3.094 1.00 93.00 79 ILE A N 1
ATOM 593 C CA . ILE A 1 79 ? -4.672 7.929 -1.758 1.00 93.00 79 ILE A CA 1
ATOM 594 C C . ILE A 1 79 ? -3.877 6.893 -0.972 1.00 93.00 79 ILE A C 1
ATOM 596 O O . ILE A 1 79 ? -4.347 5.777 -0.747 1.00 93.00 79 ILE A O 1
ATOM 600 N N . LYS A 1 80 ? -2.664 7.262 -0.555 1.00 93.19 80 LYS A N 1
ATOM 601 C CA . LYS A 1 80 ? -1.865 6.458 0.374 1.00 93.19 80 LYS A CA 1
ATOM 602 C C . LYS A 1 80 ? -2.554 6.448 1.739 1.00 93.19 80 LYS A C 1
ATOM 604 O O . LYS A 1 80 ? -2.843 7.508 2.290 1.00 93.19 80 LYS A O 1
ATOM 609 N N . LEU A 1 81 ? -2.770 5.259 2.289 1.00 92.62 81 LEU A N 1
ATOM 610 C CA . LEU A 1 81 ? -3.332 5.097 3.624 1.00 92.62 81 LEU A CA 1
ATOM 611 C C . LEU A 1 81 ? -2.245 5.274 4.685 1.00 92.62 81 LEU A C 1
ATOM 613 O O . LEU A 1 81 ? -1.069 4.964 4.465 1.00 92.62 81 LEU A O 1
ATOM 617 N N . ALA A 1 82 ? -2.648 5.812 5.832 1.00 79.56 82 ALA A N 1
ATOM 618 C CA . ALA A 1 82 ? -1.762 5.947 6.974 1.00 79.56 82 ALA A CA 1
ATOM 619 C C . ALA A 1 82 ? -1.442 4.566 7.557 1.00 79.56 82 ALA A C 1
ATOM 621 O O . ALA A 1 82 ? -2.293 3.677 7.601 1.00 79.56 82 ALA A O 1
ATOM 622 N N . GLU A 1 83 ? -0.210 4.404 8.031 1.00 71.56 83 GLU A N 1
ATOM 623 C CA . GLU A 1 83 ? 0.153 3.247 8.841 1.00 71.56 83 GLU A CA 1
ATOM 624 C C . GLU A 1 83 ? -0.651 3.298 10.148 1.00 71.56 83 GLU A C 1
ATOM 626 O O . GLU A 1 83 ? -0.885 4.391 10.680 1.00 71.56 83 GLU A O 1
ATOM 631 N N . PRO A 1 84 ? -1.116 2.153 10.672 1.00 66.25 84 PRO A N 1
ATOM 632 C CA . PRO A 1 84 ? -1.890 2.143 11.902 1.00 66.25 84 PRO A CA 1
ATOM 633 C C . PRO A 1 84 ? -1.090 2.816 13.029 1.00 66.25 84 PRO A C 1
ATOM 635 O O . PRO A 1 84 ? -0.010 2.362 13.405 1.00 66.25 84 PRO A O 1
ATOM 638 N N . LEU A 1 85 ? -1.650 3.896 13.591 1.00 61.31 85 LEU A N 1
ATOM 639 C CA . LEU A 1 85 ? -1.065 4.741 14.648 1.00 61.31 85 LEU A CA 1
ATOM 640 C C . LEU A 1 85 ? -0.780 3.999 15.971 1.00 61.31 85 LEU A C 1
ATOM 642 O O . LEU A 1 85 ? -0.320 4.625 16.927 1.00 61.31 85 LEU A O 1
ATOM 646 N N . GLY A 1 86 ? -1.035 2.687 16.048 1.00 61.75 86 GLY A N 1
ATOM 647 C CA . GLY A 1 86 ? -0.759 1.865 17.230 1.00 61.75 86 GLY A CA 1
ATOM 648 C C . GLY A 1 86 ? 0.686 2.009 17.710 1.00 61.75 86 GLY A C 1
ATOM 649 O O . GLY A 1 86 ? 0.923 2.154 18.904 1.00 61.75 86 GLY A O 1
ATOM 650 N N . PHE A 1 87 ? 1.635 2.131 16.777 1.00 62.44 87 PHE A N 1
ATOM 651 C CA . PHE A 1 87 ? 3.041 2.355 17.109 1.00 62.44 87 PHE A CA 1
ATOM 652 C C . PHE A 1 87 ? 3.290 3.678 17.858 1.00 62.44 87 PHE A C 1
ATOM 654 O O . PHE A 1 87 ? 4.071 3.715 18.804 1.00 62.44 87 PHE A O 1
ATOM 661 N N . ILE A 1 88 ? 2.608 4.767 17.486 1.00 69.44 88 ILE A N 1
ATOM 662 C CA . ILE A 1 88 ? 2.790 6.079 18.134 1.00 69.44 88 ILE A CA 1
ATOM 663 C C . ILE A 1 88 ? 2.204 6.066 19.546 1.00 69.44 88 ILE A C 1
ATOM 665 O O . ILE A 1 88 ? 2.805 6.629 20.459 1.00 69.44 88 ILE A O 1
ATOM 669 N N . TRP A 1 89 ? 1.067 5.395 19.742 1.00 70.12 89 TRP A N 1
ATOM 670 C CA . TRP A 1 89 ? 0.468 5.234 21.066 1.00 70.12 89 TRP A CA 1
ATOM 671 C C . TRP A 1 89 ? 1.347 4.396 22.000 1.00 70.12 89 TRP A C 1
ATOM 673 O O . TRP A 1 89 ? 1.526 4.770 23.160 1.00 70.12 89 TRP A O 1
ATOM 683 N N . ASP A 1 90 ? 1.952 3.317 21.497 1.00 76.44 90 ASP A N 1
ATOM 684 C CA . ASP A 1 90 ? 2.891 2.508 22.276 1.00 76.44 90 ASP A CA 1
ATOM 685 C C . ASP A 1 90 ? 4.139 3.301 22.673 1.00 76.44 90 ASP A C 1
ATOM 687 O O . ASP A 1 90 ? 4.521 3.308 23.845 1.00 76.44 90 ASP A O 1
ATOM 691 N N . VAL A 1 91 ? 4.750 4.026 21.731 1.00 81.69 91 VAL A N 1
ATOM 692 C CA . VAL A 1 91 ? 5.922 4.869 22.015 1.00 81.69 91 VAL A CA 1
ATOM 693 C C . VAL A 1 91 ? 5.574 5.972 23.018 1.00 81.69 91 VAL A C 1
ATOM 695 O O . VAL A 1 91 ? 6.302 6.162 23.993 1.00 81.69 91 VAL A O 1
ATOM 698 N N . LEU A 1 92 ? 4.444 6.663 22.834 1.00 86.81 92 LEU A N 1
ATOM 699 C CA . LEU A 1 92 ? 3.994 7.715 23.747 1.00 86.81 92 LEU A CA 1
ATOM 700 C C . LEU A 1 92 ? 3.768 7.172 25.164 1.00 86.81 92 LEU A C 1
ATOM 702 O O . LEU A 1 92 ? 4.169 7.814 26.134 1.00 86.81 92 LEU A O 1
ATOM 706 N N . ARG A 1 93 ? 3.186 5.972 25.294 1.00 88.44 93 ARG A N 1
ATOM 707 C CA . ARG A 1 93 ? 2.980 5.301 26.586 1.00 88.44 93 ARG A CA 1
ATOM 708 C C . ARG A 1 93 ? 4.302 5.054 27.312 1.00 88.44 93 ARG A C 1
ATOM 710 O O . ARG A 1 93 ? 4.398 5.333 28.507 1.00 88.44 93 ARG A O 1
ATOM 717 N N . TRP A 1 94 ? 5.319 4.554 26.610 1.00 90.69 94 TRP A N 1
ATOM 718 C CA . TRP A 1 94 ? 6.642 4.312 27.196 1.00 90.69 94 TRP A CA 1
ATOM 719 C C . TRP A 1 94 ? 7.348 5.607 27.600 1.00 90.69 94 TRP A C 1
ATOM 721 O O . TRP A 1 94 ? 7.914 5.675 28.690 1.00 90.69 94 TRP A O 1
ATOM 731 N N . VAL A 1 95 ? 7.269 6.649 26.768 1.00 94.00 95 VAL A N 1
ATOM 732 C CA . VAL A 1 95 ? 7.818 7.974 27.094 1.00 94.00 95 VAL A CA 1
ATOM 733 C C . VAL A 1 95 ? 7.151 8.542 28.348 1.00 94.00 95 VAL A C 1
ATOM 735 O O . VAL A 1 95 ? 7.845 8.994 29.256 1.00 94.00 95 VAL A O 1
ATOM 738 N N . LEU A 1 96 ? 5.820 8.461 28.446 1.00 92.50 96 LEU A N 1
ATOM 739 C CA . LEU A 1 96 ? 5.079 8.923 29.620 1.00 92.50 96 LEU A CA 1
ATOM 740 C C . LEU A 1 96 ? 5.483 8.151 30.887 1.00 92.50 96 LEU A C 1
ATOM 742 O O . LEU A 1 96 ? 5.667 8.747 31.944 1.00 92.50 96 LEU A O 1
ATOM 746 N N . PHE A 1 97 ? 5.665 6.832 30.777 1.00 92.81 97 PHE A N 1
ATOM 747 C CA . PHE A 1 97 ? 6.098 5.988 31.890 1.00 92.81 97 PHE A CA 1
ATOM 748 C C . PHE A 1 97 ? 7.505 6.353 32.388 1.00 92.81 97 PHE A C 1
ATOM 750 O O . PHE A 1 97 ? 7.720 6.467 33.594 1.00 92.81 97 PHE A O 1
ATOM 757 N N . LEU A 1 98 ? 8.452 6.601 31.477 1.00 92.94 98 LEU A N 1
ATOM 758 C CA . LEU A 1 98 ? 9.802 7.056 31.830 1.00 92.94 98 LEU A CA 1
ATOM 759 C C . LEU A 1 98 ? 9.787 8.435 32.500 1.00 92.94 98 LEU A C 1
ATOM 761 O O . LEU A 1 98 ? 10.477 8.637 33.498 1.00 92.94 98 LEU A O 1
ATOM 765 N N . LEU A 1 99 ? 8.974 9.367 31.996 1.00 91.75 99 LEU A N 1
ATOM 766 C CA . LEU A 1 99 ? 8.800 10.682 32.615 1.00 91.75 99 LEU A CA 1
ATOM 767 C C . LEU A 1 99 ? 8.236 10.563 34.038 1.00 91.75 99 LEU A C 1
ATOM 769 O O . LEU A 1 99 ? 8.752 11.204 34.952 1.00 91.75 99 LEU A O 1
ATOM 773 N N . LEU A 1 100 ? 7.238 9.701 34.253 1.00 90.25 100 LEU A N 1
ATOM 774 C CA . LEU A 1 100 ? 6.676 9.447 35.582 1.00 90.25 100 LEU A CA 1
ATOM 775 C C . LEU A 1 100 ? 7.731 8.889 36.548 1.00 90.25 100 LEU A C 1
ATOM 777 O O . LEU A 1 100 ? 7.869 9.413 37.653 1.00 90.25 100 LEU A O 1
ATOM 781 N N . LEU A 1 101 ? 8.527 7.901 36.126 1.00 87.88 101 LEU A N 1
ATOM 782 C CA . LEU A 1 101 ? 9.616 7.357 36.948 1.00 87.88 101 LEU A CA 1
ATOM 783 C C . LEU A 1 101 ? 10.611 8.444 37.381 1.00 87.88 101 LEU A C 1
ATOM 785 O O . LEU A 1 101 ? 10.949 8.520 38.562 1.00 87.88 101 LEU A O 1
ATOM 789 N N . LEU A 1 102 ? 11.021 9.318 36.456 1.00 86.31 102 LEU A N 1
ATOM 790 C CA . LEU A 1 102 ? 11.955 10.412 36.743 1.00 86.31 102 LEU A CA 1
ATOM 791 C C . LEU A 1 102 ? 11.385 11.413 37.756 1.00 86.31 102 LEU A C 1
ATOM 793 O O . LEU A 1 102 ? 12.102 11.845 38.661 1.00 86.31 102 LEU A O 1
ATOM 797 N N . THR A 1 103 ? 10.095 11.753 37.648 1.00 83.50 103 THR A N 1
ATOM 798 C CA . THR A 1 103 ? 9.446 12.662 38.608 1.00 83.50 103 THR A CA 1
ATOM 799 C C . THR A 1 103 ? 9.381 12.068 40.015 1.00 83.50 103 THR A C 1
ATOM 801 O O . THR A 1 103 ? 9.731 12.751 40.975 1.00 83.50 103 THR A O 1
ATOM 804 N N . VAL A 1 104 ? 9.036 10.782 40.149 1.00 83.50 104 VAL A N 1
ATOM 805 C CA . VAL A 1 104 ? 8.964 10.096 41.450 1.00 83.50 104 VAL A CA 1
ATOM 806 C C . VAL A 1 104 ? 10.339 10.051 42.120 1.00 83.50 104 VAL A C 1
ATOM 808 O O . VAL A 1 104 ? 10.471 10.480 43.266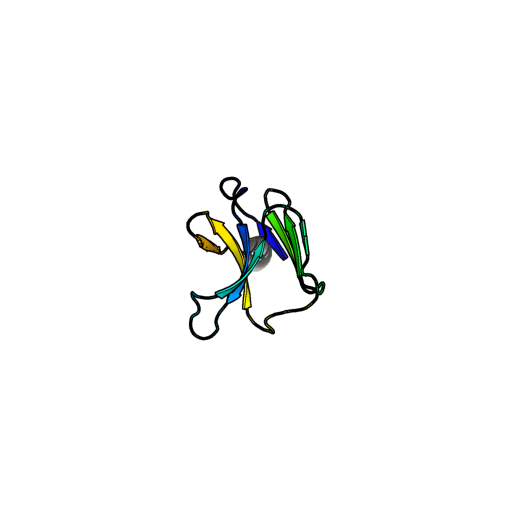 1.00 83.50 104 VAL A O 1
ATOM 811 N N . THR A 1 105 ? 11.387 9.633 41.400 1.00 73.31 105 THR A N 1
ATOM 812 C CA . THR A 1 105 ? 12.752 9.593 41.956 1.00 73.31 105 THR A CA 1
ATOM 813 C C . THR A 1 105 ? 13.293 10.980 42.309 1.00 73.31 105 THR A C 1
ATOM 815 O O . THR A 1 105 ? 13.996 11.136 43.308 1.00 73.31 105 THR A O 1
ATOM 818 N N . GLY A 1 106 ? 12.937 12.006 41.526 1.00 69.06 106 GLY A N 1
ATOM 819 C CA . GLY A 1 106 ? 13.328 13.391 41.793 1.00 69.06 106 GLY A CA 1
ATOM 820 C C . GLY A 1 106 ? 12.698 13.942 43.073 1.00 69.06 106 GLY A C 1
ATOM 821 O O . GLY A 1 106 ? 13.378 14.588 43.864 1.00 69.06 106 GLY A O 1
ATOM 822 N N . THR A 1 107 ? 11.425 13.626 43.331 1.00 64.50 107 THR A N 1
ATOM 823 C CA . THR A 1 107 ? 10.741 14.052 44.565 1.00 64.50 107 THR A CA 1
ATOM 824 C C . THR A 1 107 ? 11.263 13.352 45.825 1.00 64.50 107 THR A C 1
ATOM 826 O O . THR A 1 107 ? 11.349 13.990 46.870 1.00 64.50 107 THR A O 1
ATOM 829 N N . SER A 1 108 ? 11.692 12.085 45.740 1.00 59.62 108 SER A N 1
ATOM 830 C CA . SER A 1 108 ? 12.288 11.369 46.882 1.00 59.62 108 SER A CA 1
ATOM 831 C C . SER A 1 108 ? 13.689 11.860 47.259 1.00 59.62 108 SER A C 1
ATOM 833 O O . SER A 1 108 ? 14.063 11.780 48.423 1.00 59.62 108 SER A O 1
ATOM 835 N N . LEU A 1 109 ? 14.456 12.381 46.295 1.00 57.78 109 LEU A N 1
ATOM 836 C CA . LEU A 1 109 ? 15.796 12.942 46.523 1.00 57.78 109 LEU A CA 1
ATOM 837 C C . LEU A 1 109 ? 15.763 14.366 47.093 1.00 57.78 109 LEU A C 1
ATOM 839 O O . LEU A 1 109 ? 16.726 14.783 47.723 1.00 57.78 109 LEU A O 1
ATOM 843 N N . TYR A 1 110 ? 14.677 15.111 46.869 1.00 54.78 110 TYR A N 1
ATOM 844 C CA . TYR A 1 110 ? 14.536 16.498 47.329 1.00 54.78 110 TYR A CA 1
ATOM 845 C C . TYR A 1 110 ? 13.866 16.622 48.709 1.00 54.78 110 TYR A C 1
ATOM 847 O O . TYR A 1 110 ? 13.842 17.704 49.288 1.00 54.78 110 TYR A O 1
ATOM 855 N N . SER A 1 111 ? 13.285 15.534 49.223 1.00 54.19 111 SER A N 1
ATOM 856 C CA . SER A 1 111 ? 12.528 15.513 50.482 1.00 54.19 111 SER A CA 1
ATOM 857 C C . SER A 1 111 ? 13.320 14.943 51.671 1.00 54.19 111 SER A C 1
ATOM 859 O O . SER A 1 111 ? 12.706 14.573 52.675 1.00 54.19 111 SER A O 1
ATOM 861 N N . HIS A 1 112 ? 14.649 14.859 51.559 1.00 48.28 112 HIS A N 1
ATOM 862 C CA . HIS A 1 112 ? 15.571 14.346 52.576 1.00 48.28 112 HIS A CA 1
ATOM 863 C C . HIS A 1 112 ? 16.704 15.340 52.844 1.00 48.28 112 HIS A C 1
ATOM 865 O O . HIS A 1 112 ? 17.261 15.278 53.966 1.00 48.28 112 HIS A O 1
#